Protein AF-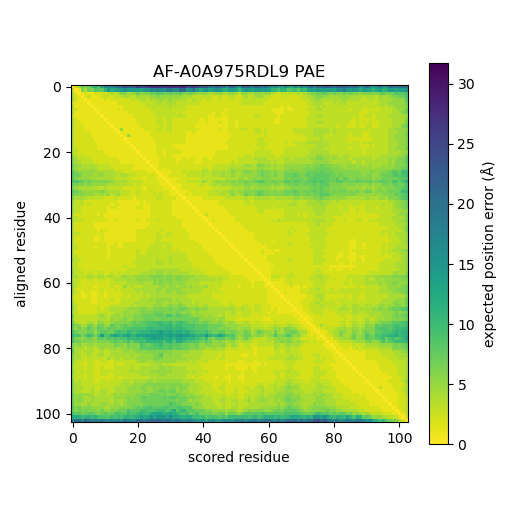A0A975RDL9-F1 (afdb_monomer)

Solvent-accessible surface area (backbone atoms only — not comparable to full-atom values): 5407 Å² total; per-residue (Å²): 129,60,67,33,52,50,47,44,49,50,52,21,49,50,48,6,51,50,47,18,47,42,22,61,69,37,79,96,32,49,94,44,32,94,43,19,66,64,50,11,53,50,42,21,51,51,47,44,49,44,42,58,30,57,45,19,42,74,70,25,30,43,73,22,29,48,78,67,77,41,69,55,55,30,91,90,75,67,39,72,51,53,61,68,58,34,47,50,56,50,51,52,50,50,52,53,52,51,59,64,76,73,110

Secondary structure (DSSP, 8-state):
--HHHHHHHHHHHHHHHHHHHHHHH-GGGGGGGGGHHHHHHHHHHHHHHIIIIIIHHHHSS-HHHHHTT-----TTTSSPPPHHHHHHHHHHHHHHHHHHHT-

Structure (mmCIF, N/CA/C/O backbone):
data_AF-A0A975RDL9-F1
#
_entry.id   AF-A0A975RDL9-F1
#
loop_
_atom_site.group_PDB
_atom_site.id
_atom_site.type_symbol
_atom_site.label_atom_id
_atom_site.label_alt_id
_atom_site.label_comp_id
_atom_site.label_asym_id
_atom_site.label_entity_id
_atom_site.label_seq_id
_atom_site.pdbx_PDB_ins_code
_atom_site.Cartn_x
_atom_site.Cartn_y
_atom_site.Cartn_z
_atom_site.occupancy
_atom_site.B_iso_or_equiv
_atom_site.auth_seq_id
_atom_site.auth_comp_id
_atom_site.auth_asym_id
_atom_site.auth_atom_id
_atom_site.pdbx_PDB_model_num
ATOM 1 N N . MET A 1 1 ? -4.454 -14.039 12.363 1.00 56.69 1 MET A N 1
ATOM 2 C CA . MET A 1 1 ? -4.069 -12.784 11.671 1.00 56.69 1 MET A CA 1
ATOM 3 C C . MET A 1 1 ? -3.544 -12.969 10.232 1.00 56.69 1 MET A C 1
ATOM 5 O O . MET A 1 1 ? -3.226 -11.968 9.611 1.00 56.69 1 MET A O 1
ATOM 9 N N . GLY A 1 2 ? -3.488 -14.179 9.651 1.00 80.06 2 GLY A N 1
ATOM 10 C CA . GLY A 1 2 ? -2.777 -14.395 8.373 1.00 80.06 2 GLY A CA 1
ATOM 11 C C . GLY A 1 2 ? -3.535 -14.029 7.088 1.00 80.06 2 GLY A C 1
ATOM 12 O O . GLY A 1 2 ? -3.056 -13.223 6.300 1.00 80.06 2 GLY A O 1
ATOM 13 N N . VAL A 1 3 ? -4.717 -14.606 6.857 1.00 88.88 3 VAL A N 1
ATOM 14 C CA . VAL A 1 3 ? -5.320 -14.642 5.505 1.00 88.88 3 VAL A CA 1
ATOM 15 C C . VAL A 1 3 ? -5.747 -13.266 4.984 1.00 88.88 3 VAL A C 1
ATOM 17 O O . VAL A 1 3 ? -5.351 -12.885 3.888 1.00 88.88 3 VAL A O 1
ATOM 20 N N . GLY A 1 4 ? -6.489 -12.483 5.774 1.00 91.06 4 GLY A N 1
ATOM 21 C CA . GLY A 1 4 ? -6.912 -11.142 5.353 1.00 91.06 4 GLY A CA 1
ATOM 22 C C . GLY A 1 4 ? -5.731 -10.207 5.064 1.00 91.06 4 GLY A C 1
ATOM 23 O O . GLY A 1 4 ? -5.772 -9.432 4.115 1.00 91.06 4 GLY A O 1
ATOM 24 N N . PHE A 1 5 ? -4.641 -10.327 5.827 1.00 90.06 5 PHE A N 1
ATOM 25 C CA . PHE A 1 5 ? -3.415 -9.579 5.557 1.00 90.06 5 PHE A CA 1
ATOM 26 C C . PHE A 1 5 ? -2.749 -10.020 4.247 1.00 90.06 5 PHE A C 1
ATOM 28 O O . PHE A 1 5 ? -2.351 -9.165 3.463 1.00 90.06 5 PHE A O 1
ATOM 35 N N . LEU A 1 6 ? -2.657 -11.329 3.988 1.00 93.94 6 LEU A N 1
ATOM 36 C CA . LEU A 1 6 ? -2.090 -11.851 2.741 1.00 93.94 6 LEU A CA 1
ATOM 37 C C . LEU A 1 6 ? -2.882 -11.387 1.517 1.00 93.94 6 LEU A C 1
ATOM 39 O O . LEU A 1 6 ? -2.280 -11.008 0.519 1.00 93.94 6 LEU A O 1
ATOM 43 N N . ILE A 1 7 ? -4.214 -11.358 1.604 1.00 95.50 7 ILE A N 1
ATOM 44 C CA . ILE A 1 7 ? -5.066 -10.832 0.530 1.00 95.50 7 ILE A CA 1
ATOM 45 C C . ILE A 1 7 ? -4.754 -9.355 0.268 1.00 95.50 7 ILE A C 1
ATOM 47 O O . ILE A 1 7 ? -4.552 -8.966 -0.881 1.00 95.50 7 ILE A O 1
ATOM 51 N N . ASP A 1 8 ? -4.680 -8.539 1.322 1.00 94.81 8 ASP A N 1
ATOM 52 C CA . ASP A 1 8 ? -4.343 -7.121 1.184 1.00 94.81 8 ASP A CA 1
ATOM 53 C C . ASP A 1 8 ? -2.940 -6.938 0.577 1.00 94.81 8 ASP A C 1
ATOM 55 O O . ASP A 1 8 ? -2.762 -6.113 -0.317 1.00 94.81 8 ASP A O 1
ATOM 59 N N . LEU A 1 9 ? -1.962 -7.742 1.005 1.00 94.19 9 LEU A N 1
ATOM 60 C CA . LEU A 1 9 ? -0.596 -7.710 0.482 1.00 94.19 9 LEU A CA 1
ATOM 61 C C . LEU A 1 9 ? -0.543 -8.078 -1.005 1.00 94.19 9 LEU A C 1
ATOM 63 O O . LEU A 1 9 ? 0.121 -7.391 -1.778 1.00 94.19 9 LEU A O 1
ATOM 67 N N . LEU A 1 10 ? -1.250 -9.135 -1.415 1.00 96.88 10 LEU A N 1
ATOM 68 C CA . LEU A 1 10 ? -1.331 -9.560 -2.813 1.00 96.88 10 LEU A CA 1
ATOM 69 C C . LEU A 1 10 ? -2.015 -8.507 -3.683 1.00 96.88 10 LEU A C 1
ATOM 71 O O . LEU A 1 10 ? -1.565 -8.264 -4.799 1.00 96.88 10 LEU A O 1
ATOM 75 N N . LEU A 1 11 ? -3.055 -7.843 -3.173 1.00 96.75 11 LEU A N 1
ATOM 76 C CA . LEU A 1 11 ? -3.689 -6.719 -3.861 1.00 96.75 11 LEU A CA 1
ATOM 77 C C . LEU A 1 11 ? -2.680 -5.588 -4.110 1.00 96.75 11 LEU A C 1
ATOM 79 O O . LEU A 1 11 ? -2.604 -5.055 -5.217 1.00 96.75 11 LEU A O 1
ATOM 83 N N . HIS A 1 12 ? -1.886 -5.232 -3.098 1.00 97.44 12 HIS A N 1
ATOM 84 C CA . HIS A 1 12 ? -0.872 -4.181 -3.222 1.00 97.44 12 HIS A CA 1
ATOM 85 C C . HIS A 1 12 ? 0.245 -4.580 -4.185 1.00 97.44 12 HIS A C 1
ATOM 87 O O . HIS A 1 12 ? 0.601 -3.799 -5.068 1.00 97.44 12 HIS A O 1
ATOM 93 N N . ALA A 1 13 ? 0.760 -5.806 -4.054 1.00 97.12 13 ALA A N 1
ATOM 94 C CA . ALA A 1 13 ? 1.791 -6.367 -4.926 1.00 97.12 13 ALA A CA 1
ATOM 95 C C . ALA A 1 13 ? 1.315 -6.453 -6.380 1.00 97.12 13 ALA A C 1
ATOM 97 O O . ALA A 1 13 ? 2.041 -6.052 -7.287 1.00 97.12 13 ALA A O 1
ATOM 98 N N . GLY A 1 14 ? 0.074 -6.893 -6.598 1.00 97.88 14 GLY A N 1
ATOM 99 C CA . GLY A 1 14 ? -0.562 -6.931 -7.910 1.00 97.88 14 GLY A CA 1
ATOM 100 C C . GLY A 1 14 ? -0.692 -5.543 -8.535 1.00 97.88 14 GLY A C 1
ATOM 101 O O . GLY A 1 14 ? -0.365 -5.375 -9.707 1.00 97.88 14 GLY A O 1
ATOM 102 N N . GLY A 1 15 ? -1.082 -4.528 -7.756 1.00 98.00 15 GLY A N 1
ATOM 103 C CA . GLY A 1 15 ? -1.110 -3.137 -8.219 1.00 98.00 15 GLY A CA 1
ATOM 104 C C . GLY A 1 15 ? 0.274 -2.610 -8.617 1.00 98.00 15 GLY A C 1
ATOM 105 O O . GLY A 1 15 ? 0.422 -2.011 -9.682 1.00 98.00 15 GLY A O 1
ATOM 106 N N . GLY A 1 16 ? 1.300 -2.890 -7.807 1.00 98.19 16 GLY A N 1
ATOM 107 C CA . GLY A 1 16 ? 2.688 -2.532 -8.115 1.00 98.19 16 GLY A CA 1
ATOM 108 C C . GLY A 1 16 ? 3.217 -3.220 -9.377 1.00 98.19 16 GLY A C 1
ATOM 109 O O . GLY A 1 16 ? 3.747 -2.561 -10.272 1.00 98.19 16 GLY A O 1
ATOM 110 N N . ALA A 1 17 ? 3.013 -4.534 -9.494 1.00 98.19 17 ALA A N 1
ATOM 111 C CA . ALA A 1 17 ? 3.386 -5.301 -10.680 1.00 98.19 17 ALA A CA 1
ATOM 112 C C . ALA A 1 17 ? 2.639 -4.811 -11.930 1.00 98.19 17 ALA A C 1
ATOM 114 O O . ALA A 1 17 ? 3.251 -4.630 -12.979 1.00 98.19 17 ALA A O 1
ATOM 115 N N . GLY A 1 18 ? 1.339 -4.528 -11.812 1.00 98.00 18 GLY A N 1
ATOM 116 C CA . GLY A 1 18 ? 0.531 -3.965 -12.891 1.00 98.00 18 GLY A CA 1
ATOM 117 C C . GLY A 1 18 ? 1.064 -2.618 -13.379 1.00 98.00 18 GLY A C 1
ATOM 118 O O . GLY A 1 18 ? 1.185 -2.416 -14.585 1.00 98.00 18 GLY A O 1
ATOM 119 N N . ALA A 1 19 ? 1.458 -1.726 -12.466 1.00 97.94 19 ALA A N 1
ATOM 120 C CA . ALA A 1 19 ? 2.065 -0.444 -12.819 1.00 97.94 19 ALA A CA 1
ATOM 121 C C . ALA A 1 19 ? 3.418 -0.617 -13.530 1.00 97.94 19 ALA A C 1
ATOM 123 O O . ALA A 1 19 ? 3.643 0.001 -14.570 1.00 97.94 19 ALA A O 1
ATOM 124 N N . ALA A 1 20 ? 4.290 -1.493 -13.018 1.00 98.06 20 ALA A N 1
ATOM 125 C CA . ALA A 1 20 ? 5.580 -1.793 -13.640 1.00 98.06 20 ALA A CA 1
ATOM 126 C C . ALA A 1 20 ? 5.417 -2.381 -15.053 1.00 98.06 20 ALA A C 1
ATOM 128 O O . ALA A 1 20 ? 6.092 -1.961 -15.992 1.00 98.06 20 ALA A O 1
ATOM 129 N N . LEU A 1 21 ? 4.484 -3.322 -15.225 1.00 97.81 21 LEU A N 1
ATOM 130 C CA . LEU A 1 21 ? 4.176 -3.917 -16.525 1.00 97.81 21 LEU A CA 1
ATOM 131 C C . LEU A 1 21 ? 3.571 -2.895 -17.487 1.00 97.81 21 LEU A C 1
ATOM 133 O O . LEU A 1 21 ? 3.931 -2.888 -18.663 1.00 97.81 21 LEU A O 1
ATOM 137 N N . ALA A 1 22 ? 2.697 -2.011 -16.999 1.00 97.38 22 ALA A N 1
ATOM 138 C CA . ALA A 1 22 ? 2.099 -0.967 -17.817 1.00 97.38 22 ALA A CA 1
ATOM 139 C C . ALA A 1 22 ? 3.176 -0.057 -18.420 1.00 97.38 22 ALA A C 1
ATOM 141 O O . ALA A 1 22 ? 3.194 0.137 -19.632 1.00 97.38 22 ALA A O 1
ATOM 142 N N . VAL A 1 23 ? 4.119 0.438 -17.613 1.00 97.56 23 VAL A N 1
ATOM 143 C CA . VAL A 1 23 ? 5.190 1.309 -18.128 1.00 97.56 23 VAL A CA 1
ATOM 144 C C . VAL A 1 23 ? 6.229 0.569 -18.973 1.00 97.56 23 VAL A C 1
ATOM 146 O O . VAL A 1 23 ? 6.861 1.176 -19.830 1.00 97.56 23 VAL A O 1
ATOM 149 N N . ALA A 1 24 ? 6.387 -0.744 -18.785 1.00 96.19 24 ALA A N 1
ATOM 150 C CA . ALA A 1 24 ? 7.320 -1.551 -19.569 1.00 96.19 24 ALA A CA 1
ATOM 151 C C . ALA A 1 24 ? 6.757 -2.033 -20.918 1.00 96.19 24 ALA A C 1
ATOM 153 O O . ALA A 1 24 ? 7.536 -2.387 -21.802 1.00 96.19 24 ALA A O 1
ATOM 154 N N . LYS A 1 25 ? 5.428 -2.143 -21.064 1.00 96.19 25 LYS A N 1
ATOM 155 C CA . LYS A 1 25 ? 4.798 -2.843 -22.202 1.00 96.19 25 LYS A CA 1
ATOM 156 C C . LYS A 1 25 ? 3.727 -2.047 -22.940 1.00 96.19 25 LYS A C 1
ATOM 1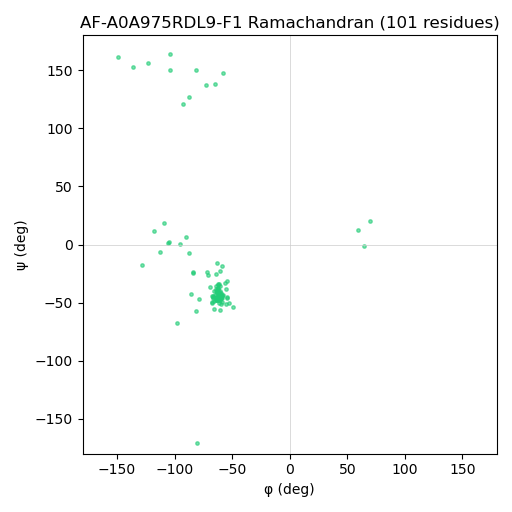58 O O . LYS A 1 25 ? 3.379 -2.427 -24.054 1.00 96.19 25 LYS A O 1
ATOM 163 N N . VAL A 1 26 ? 3.182 -0.981 -22.357 1.00 97.12 26 VAL A N 1
ATOM 164 C CA . VAL A 1 26 ? 2.151 -0.167 -23.014 1.00 97.12 26 VAL A CA 1
ATOM 165 C C . VAL A 1 26 ? 2.831 0.986 -23.762 1.00 97.12 26 VAL A C 1
ATOM 167 O O . VAL A 1 26 ? 3.456 1.818 -23.104 1.00 97.12 26 VAL A O 1
ATOM 170 N N . PRO A 1 27 ? 2.661 1.117 -25.096 1.00 96.56 27 PRO A N 1
ATOM 171 C CA . PRO A 1 27 ? 3.347 2.147 -25.893 1.00 96.56 27 PRO A CA 1
ATOM 172 C C . PRO A 1 27 ? 3.144 3.583 -25.388 1.00 96.56 27 PRO A C 1
ATOM 174 O O . PRO A 1 27 ? 4.033 4.418 -25.475 1.00 96.56 27 PRO A O 1
ATOM 177 N N . ARG A 1 28 ? 1.985 3.876 -24.779 1.00 97.12 28 ARG A N 1
ATOM 178 C CA . ARG A 1 28 ? 1.675 5.188 -24.178 1.00 97.12 28 ARG A CA 1
ATOM 179 C C . ARG A 1 28 ? 2.630 5.599 -23.042 1.00 97.12 28 ARG A C 1
ATOM 181 O O . ARG A 1 28 ? 2.703 6.782 -22.711 1.00 97.12 28 ARG A O 1
ATOM 188 N N . PHE A 1 29 ? 3.294 4.636 -22.408 1.00 95.25 29 PHE A N 1
ATOM 189 C CA . PHE A 1 29 ? 4.142 4.848 -21.237 1.00 95.25 29 PHE A CA 1
ATOM 190 C C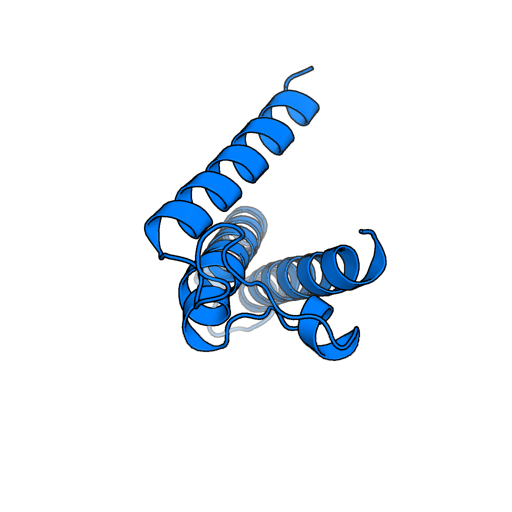 . PHE A 1 29 ? 5.607 4.472 -21.485 1.00 95.25 29 PHE A C 1
ATOM 192 O O . PHE A 1 29 ? 6.384 4.416 -20.533 1.00 95.25 29 PHE A O 1
ATOM 199 N N . GLU A 1 30 ? 5.996 4.239 -22.741 1.00 93.69 30 GLU A N 1
ATOM 200 C CA . GLU A 1 30 ? 7.338 3.786 -23.119 1.00 93.69 30 GLU A CA 1
ATOM 201 C C . GLU A 1 30 ? 8.446 4.728 -22.622 1.00 93.69 30 GLU A C 1
ATOM 203 O O . GLU A 1 30 ? 9.502 4.266 -22.185 1.00 93.69 30 GLU A O 1
ATOM 208 N N . GLN A 1 31 ? 8.173 6.036 -22.560 1.00 96.12 31 GLN A N 1
ATOM 209 C CA . GLN A 1 31 ? 9.074 7.050 -22.004 1.00 96.12 31 GLN A CA 1
ATOM 210 C C . GLN A 1 31 ? 9.450 6.810 -20.529 1.00 96.12 31 GLN A C 1
ATOM 212 O O . GLN A 1 31 ? 10.443 7.350 -20.049 1.00 96.12 31 GLN A O 1
ATOM 217 N N . PHE A 1 32 ? 8.676 5.999 -19.802 1.00 95.50 32 PHE A N 1
ATOM 218 C CA . PHE A 1 32 ? 8.921 5.638 -18.405 1.00 95.50 32 PHE A CA 1
ATOM 219 C C . PHE A 1 32 ? 9.453 4.209 -18.228 1.00 95.50 32 PHE A C 1
ATOM 221 O O . PHE A 1 32 ? 9.691 3.796 -17.093 1.00 95.50 32 PHE A O 1
ATOM 228 N N . SER A 1 33 ? 9.662 3.455 -19.311 1.00 93.81 33 SER A N 1
ATOM 229 C CA . SER A 1 33 ? 10.060 2.038 -19.270 1.00 93.81 33 SER A CA 1
ATOM 230 C C . SER A 1 33 ? 11.340 1.783 -18.461 1.00 93.81 33 SER A C 1
ATOM 232 O O . SER A 1 33 ? 11.393 0.828 -17.685 1.00 93.81 33 SER A O 1
ATOM 234 N N . GLY A 1 34 ? 12.330 2.683 -18.539 1.00 95.69 34 GLY A N 1
ATOM 235 C CA . GLY A 1 34 ? 13.563 2.620 -17.739 1.00 95.69 34 GLY A CA 1
ATOM 236 C C . GLY A 1 34 ? 13.350 2.738 -16.221 1.00 95.69 34 GLY A C 1
ATOM 237 O O . GLY A 1 34 ? 14.226 2.370 -15.446 1.00 95.69 34 GLY A O 1
ATOM 238 N N . ASN A 1 35 ? 12.172 3.193 -15.785 1.00 97.00 35 ASN A N 1
ATOM 239 C CA . ASN A 1 35 ? 11.790 3.367 -14.384 1.00 97.00 35 ASN A CA 1
ATOM 240 C C . ASN A 1 35 ? 10.740 2.339 -13.920 1.00 97.00 35 ASN A C 1
ATOM 242 O O . ASN A 1 35 ? 10.083 2.552 -12.901 1.00 97.00 35 ASN A O 1
ATOM 246 N N . ALA A 1 36 ? 10.564 1.217 -14.628 1.00 96.44 36 ALA A N 1
ATOM 247 C CA . ALA A 1 36 ? 9.510 0.245 -14.324 1.00 96.44 36 ALA A CA 1
ATOM 248 C C . ALA A 1 36 ? 9.526 -0.267 -12.876 1.00 96.44 36 ALA A C 1
ATOM 250 O O . ALA A 1 36 ? 8.486 -0.296 -12.217 1.00 96.44 36 ALA A O 1
ATOM 251 N N . ILE A 1 37 ? 10.705 -0.621 -12.358 1.00 97.00 37 ILE A N 1
ATOM 252 C CA . ILE A 1 37 ? 10.865 -1.114 -10.984 1.00 97.00 37 ILE A CA 1
ATOM 253 C C . ILE A 1 37 ? 10.531 -0.037 -9.936 1.00 97.00 37 ILE A C 1
ATOM 255 O O . ILE A 1 37 ? 9.642 -0.290 -9.118 1.00 97.00 37 ILE A O 1
ATOM 259 N N . PRO A 1 38 ? 11.154 1.162 -9.935 1.00 97.44 38 PRO A N 1
ATOM 260 C CA . PRO A 1 38 ? 10.814 2.190 -8.951 1.00 97.44 38 PRO A CA 1
ATOM 261 C C . PRO A 1 38 ? 9.353 2.655 -9.053 1.00 97.44 38 PRO A C 1
ATOM 263 O O . PRO A 1 38 ? 8.732 2.904 -8.022 1.00 97.44 38 PRO A O 1
ATOM 266 N N . ILE A 1 39 ? 8.763 2.700 -10.255 1.00 97.88 39 ILE A N 1
ATOM 267 C CA . ILE A 1 39 ? 7.332 3.002 -10.431 1.00 97.88 39 ILE A CA 1
ATOM 268 C C . ILE A 1 39 ? 6.458 1.908 -9.813 1.00 97.88 39 ILE A C 1
ATOM 270 O O . ILE A 1 39 ? 5.496 2.223 -9.115 1.00 97.88 39 ILE A O 1
ATOM 274 N N . GLY A 1 40 ? 6.796 0.632 -10.015 1.00 98.12 40 GLY A N 1
ATOM 275 C CA . GLY A 1 40 ? 6.076 -0.483 -9.402 1.00 98.12 40 GLY A CA 1
ATOM 276 C C . GLY A 1 40 ? 6.125 -0.454 -7.874 1.00 98.12 40 GLY A C 1
ATOM 277 O O . GLY A 1 40 ? 5.092 -0.610 -7.220 1.00 98.12 40 GLY A O 1
ATOM 278 N N . ILE A 1 41 ? 7.300 -0.180 -7.297 1.00 97.00 41 ILE A N 1
ATOM 279 C CA . ILE A 1 41 ? 7.470 -0.010 -5.845 1.00 97.00 41 ILE A CA 1
ATOM 280 C C . ILE A 1 41 ? 6.654 1.190 -5.348 1.00 97.00 41 ILE A C 1
ATOM 282 O O . ILE A 1 41 ? 5.919 1.077 -4.368 1.00 97.00 41 ILE A O 1
ATOM 286 N N . GLY A 1 42 ? 6.725 2.328 -6.043 1.00 97.31 42 GLY A N 1
ATOM 287 C CA . GLY A 1 42 ? 5.947 3.519 -5.702 1.00 97.31 42 GLY A CA 1
ATOM 288 C C . GLY A 1 42 ? 4.441 3.249 -5.716 1.00 97.31 42 GLY A C 1
ATOM 289 O O . GLY A 1 42 ? 3.742 3.585 -4.760 1.00 97.31 42 GLY A O 1
ATOM 290 N N . ALA A 1 43 ? 3.943 2.569 -6.750 1.00 98.00 43 ALA A N 1
ATOM 291 C CA . ALA A 1 43 ? 2.539 2.189 -6.866 1.00 98.00 43 ALA A CA 1
ATOM 292 C C . ALA A 1 43 ? 2.101 1.228 -5.749 1.00 98.00 43 ALA A C 1
ATOM 294 O O . ALA A 1 43 ? 1.035 1.429 -5.166 1.00 98.00 43 ALA A O 1
ATOM 295 N N . PHE A 1 44 ? 2.931 0.239 -5.398 1.00 97.62 44 PHE A N 1
ATOM 296 C CA . PHE A 1 44 ? 2.694 -0.642 -4.250 1.00 97.62 44 PHE A CA 1
ATOM 297 C C . PHE A 1 44 ? 2.512 0.160 -2.953 1.00 97.62 44 PHE A C 1
ATOM 299 O O . PHE A 1 44 ? 1.522 -0.020 -2.240 1.00 97.62 44 PHE A O 1
ATOM 306 N N . VAL A 1 45 ? 3.447 1.072 -2.661 1.00 97.00 45 VAL A N 1
ATOM 307 C CA . VAL A 1 45 ? 3.440 1.876 -1.429 1.00 97.00 45 VAL A CA 1
ATOM 308 C C . VAL A 1 45 ? 2.221 2.794 -1.385 1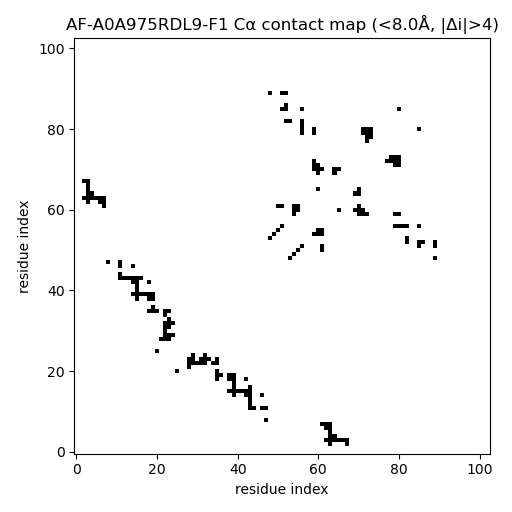.00 97.00 45 VAL A C 1
ATOM 310 O O . VAL A 1 45 ? 1.511 2.813 -0.378 1.00 97.00 45 VAL A O 1
ATOM 313 N N . VAL A 1 46 ? 1.939 3.514 -2.475 1.00 97.88 46 VAL A N 1
ATOM 314 C CA . VAL A 1 46 ? 0.783 4.419 -2.570 1.00 97.88 46 VAL A CA 1
ATOM 315 C C . VAL A 1 46 ? -0.523 3.648 -2.400 1.00 97.88 46 VAL A C 1
ATOM 317 O O . VAL A 1 46 ? -1.374 4.057 -1.612 1.00 97.88 46 VAL A O 1
ATOM 320 N N . LEU A 1 47 ? -0.677 2.507 -3.076 1.00 97.94 47 LEU A N 1
ATOM 321 C CA . LEU A 1 47 ? -1.882 1.689 -2.966 1.00 97.94 47 LEU A CA 1
ATOM 322 C C . LEU A 1 47 ? -2.058 1.134 -1.545 1.00 97.94 47 LEU A C 1
ATOM 324 O O . LEU A 1 47 ? -3.169 1.144 -1.013 1.00 97.94 47 LEU A O 1
ATOM 328 N N . SER A 1 48 ? -0.966 0.713 -0.901 1.00 97.25 48 SER A N 1
ATOM 329 C CA . SER A 1 48 ? -0.976 0.265 0.494 1.00 97.25 48 SER A CA 1
ATOM 330 C C . SER A 1 48 ? -1.407 1.369 1.454 1.00 97.25 48 SER A C 1
ATOM 332 O O . SER A 1 48 ? -2.302 1.162 2.277 1.00 97.25 48 SER A O 1
ATOM 334 N N . LEU A 1 49 ? -0.824 2.560 1.312 1.00 97.25 49 LEU A N 1
ATOM 335 C CA . LEU A 1 49 ? -1.153 3.734 2.114 1.00 97.25 49 LEU A CA 1
ATOM 336 C C . LEU A 1 49 ? -2.627 4.111 1.942 1.00 97.25 49 LEU A C 1
ATOM 338 O O . LEU A 1 49 ? -3.357 4.230 2.929 1.00 97.25 49 LEU A O 1
ATOM 342 N N . VAL A 1 50 ? -3.095 4.234 0.696 1.00 97.69 50 VAL A N 1
ATOM 343 C CA . VAL A 1 50 ? -4.481 4.614 0.403 1.00 97.69 50 VAL A CA 1
ATOM 344 C C . VAL A 1 50 ? -5.470 3.595 0.955 1.00 97.69 50 VAL A C 1
ATOM 346 O O . VAL A 1 50 ? -6.442 3.969 1.617 1.00 97.69 50 VAL A O 1
ATOM 349 N N . HIS A 1 51 ? -5.201 2.307 0.744 1.00 96.94 51 HIS A N 1
ATOM 350 C CA . HIS A 1 51 ? -6.078 1.236 1.193 1.00 96.94 51 HIS A CA 1
ATOM 351 C C . HIS A 1 51 ? -6.141 1.143 2.729 1.00 96.94 51 HIS A C 1
ATOM 353 O O . HIS A 1 51 ? -7.228 1.030 3.297 1.00 96.94 51 HIS A O 1
ATOM 359 N N . ARG A 1 52 ? -4.998 1.211 3.425 1.00 95.81 52 ARG A N 1
ATOM 360 C CA . ARG A 1 52 ? -4.934 0.990 4.884 1.00 95.81 52 ARG A CA 1
ATOM 361 C C . ARG A 1 52 ? -5.251 2.230 5.714 1.00 95.81 52 ARG A C 1
ATOM 363 O O . ARG A 1 52 ? -5.659 2.085 6.862 1.00 95.81 52 ARG A O 1
ATOM 370 N N . ILE A 1 53 ? -5.084 3.431 5.161 1.00 96.69 53 ILE A N 1
ATOM 371 C CA . ILE A 1 53 ? -5.408 4.675 5.866 1.00 96.69 53 ILE A CA 1
ATOM 372 C C . ILE A 1 53 ? -6.784 5.166 5.436 1.00 96.69 53 ILE A C 1
ATOM 374 O O . ILE A 1 53 ? -7.716 5.136 6.231 1.00 96.69 53 ILE A O 1
ATOM 378 N N . PHE A 1 54 ? -6.949 5.589 4.184 1.00 96.94 54 PHE A N 1
ATOM 379 C CA . PHE A 1 54 ? -8.154 6.309 3.770 1.00 96.94 54 PHE A CA 1
ATOM 380 C C . PHE A 1 54 ? -9.347 5.385 3.535 1.00 96.94 54 PHE A C 1
ATOM 382 O O . PHE A 1 54 ? -10.429 5.650 4.061 1.00 96.94 54 PHE A O 1
ATOM 389 N N . VAL A 1 55 ? -9.158 4.282 2.803 1.00 95.50 55 VAL A N 1
ATOM 390 C CA . VAL A 1 55 ? -10.244 3.320 2.549 1.00 95.50 55 VAL A CA 1
ATOM 391 C C . VAL A 1 55 ? -10.638 2.629 3.850 1.00 95.50 55 VAL A C 1
ATOM 393 O O . VAL A 1 55 ? -11.806 2.660 4.226 1.00 95.50 55 VAL A O 1
ATOM 396 N N . GLN A 1 56 ? -9.674 2.092 4.602 1.00 96.56 56 GLN A N 1
ATOM 397 C CA . GLN A 1 56 ? -9.972 1.452 5.882 1.00 96.56 56 GLN A CA 1
ATOM 398 C C . GLN A 1 56 ? -10.584 2.415 6.900 1.00 96.56 56 GLN A C 1
ATOM 400 O O . GLN A 1 56 ? -11.445 2.006 7.676 1.00 96.56 56 GLN A O 1
ATOM 405 N N . TRP A 1 57 ? -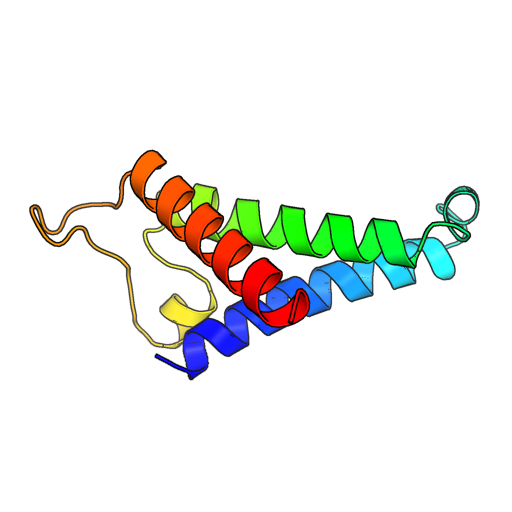10.199 3.694 6.889 1.00 96.06 57 TRP A N 1
ATOM 406 C CA . TRP A 1 57 ? -10.925 4.705 7.641 1.00 96.06 57 TRP A CA 1
ATOM 407 C C . TRP A 1 57 ? -12.367 4.789 7.147 1.00 96.06 57 TRP A C 1
ATOM 409 O O . TRP A 1 57 ? -13.258 4.610 7.964 1.00 96.06 57 TRP A O 1
ATOM 419 N N . ALA A 1 58 ? -12.608 5.035 5.853 1.00 94.94 58 ALA A N 1
ATOM 420 C CA . ALA A 1 58 ? -13.933 5.169 5.226 1.00 94.94 58 ALA A CA 1
ATOM 421 C C . ALA A 1 58 ? -14.901 4.036 5.578 1.00 94.94 58 ALA A C 1
ATOM 423 O O . ALA A 1 58 ? -15.992 4.297 6.081 1.00 94.94 58 ALA A O 1
ATOM 424 N N . VAL A 1 59 ? -14.484 2.793 5.350 1.00 94.88 59 VAL A N 1
ATOM 425 C CA . VAL A 1 59 ? -15.369 1.623 5.440 1.00 94.88 59 VAL A CA 1
ATOM 426 C C . VAL A 1 59 ? -15.149 0.786 6.697 1.00 94.88 59 VAL A C 1
ATOM 428 O O . VAL A 1 59 ? -15.794 -0.242 6.877 1.00 94.88 59 VAL A O 1
ATOM 431 N N . THR A 1 60 ? -14.247 1.200 7.590 1.00 95.12 60 THR A N 1
ATOM 432 C CA . THR A 1 60 ? -13.847 0.457 8.803 1.00 95.12 60 THR A CA 1
ATOM 433 C C . THR A 1 60 ? -13.253 -0.929 8.535 1.00 95.12 60 THR A C 1
ATOM 435 O O . THR A 1 60 ? -13.070 -1.715 9.455 1.00 95.12 60 THR A O 1
ATOM 438 N N . THR A 1 61 ? -12.908 -1.261 7.294 1.00 95.44 61 THR A N 1
ATOM 439 C CA . THR A 1 61 ? -12.368 -2.572 6.915 1.00 95.44 61 THR A CA 1
ATOM 440 C C . THR A 1 61 ? -11.413 -2.456 5.725 1.00 95.44 61 THR A C 1
ATOM 442 O O . THR A 1 61 ? -11.397 -1.449 5.027 1.00 95.44 61 THR A O 1
ATOM 445 N N . THR A 1 62 ? -10.573 -3.464 5.520 1.00 94.94 62 THR A N 1
ATOM 446 C CA . THR A 1 62 ? -9.802 -3.633 4.275 1.00 94.94 62 THR A CA 1
ATOM 447 C C . THR A 1 62 ? -10.436 -4.742 3.456 1.00 94.94 62 THR A C 1
ATOM 449 O O . THR A 1 62 ? -11.211 -5.522 4.005 1.00 94.94 62 THR A O 1
ATOM 452 N N . LEU A 1 63 ? -10.113 -4.852 2.167 1.00 93.31 63 LEU A N 1
ATOM 453 C CA . LEU A 1 63 ? -10.668 -5.906 1.315 1.00 93.31 63 LEU A CA 1
ATOM 454 C C . LEU A 1 63 ? -10.470 -7.302 1.924 1.00 93.31 63 LEU A C 1
ATOM 456 O O . LEU A 1 63 ? -11.431 -8.052 2.077 1.00 93.31 63 LEU A O 1
ATOM 460 N N . GLY A 1 64 ? -9.250 -7.633 2.344 1.00 93.94 64 GLY A N 1
ATOM 461 C CA . GLY A 1 64 ? -8.952 -8.925 2.950 1.00 93.94 64 GLY A CA 1
ATOM 462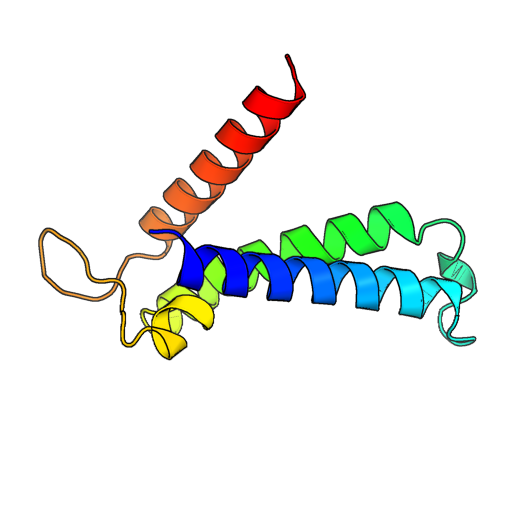 C C . GLY A 1 64 ? -9.679 -9.150 4.274 1.00 93.94 64 GLY A C 1
ATOM 463 O O . GLY A 1 64 ? -10.128 -10.260 4.544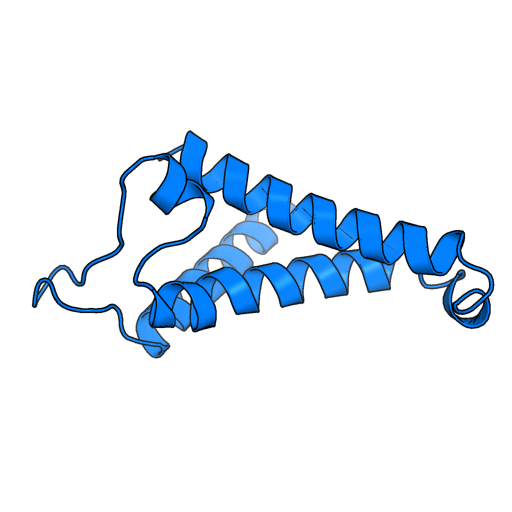 1.00 93.94 64 GLY A O 1
ATOM 464 N N . LYS A 1 65 ? -9.867 -8.105 5.091 1.00 94.38 65 LYS A N 1
ATOM 465 C CA . LYS A 1 65 ? -10.692 -8.205 6.306 1.00 94.38 65 LYS A CA 1
ATOM 466 C C . LYS A 1 65 ? -12.165 -8.415 5.967 1.00 94.38 65 LYS A C 1
ATOM 468 O O . LYS A 1 65 ? -12.782 -9.288 6.565 1.00 94.38 65 LYS A O 1
ATOM 473 N N . ALA A 1 66 ? -12.703 -7.678 4.999 1.00 94.19 66 ALA A N 1
ATOM 474 C CA . ALA A 1 66 ? -14.090 -7.790 4.562 1.00 94.19 66 ALA A CA 1
ATOM 475 C C . ALA A 1 66 ? -14.409 -9.203 4.057 1.00 94.19 66 ALA A C 1
ATOM 477 O O . ALA A 1 66 ? -15.409 -9.786 4.466 1.00 94.19 66 ALA A O 1
ATOM 478 N N . LEU A 1 67 ? -13.518 -9.789 3.253 1.00 95.31 67 LEU A N 1
ATOM 479 C CA . LEU A 1 67 ? -13.649 -11.168 2.770 1.00 95.31 67 LEU A CA 1
ATOM 480 C C . LEU A 1 67 ? -13.581 -12.207 3.898 1.00 95.31 67 LEU A C 1
ATOM 482 O O . LEU A 1 67 ? -14.144 -13.289 3.771 1.00 95.31 67 LEU A O 1
ATOM 486 N N . CYS A 1 68 ? -12.937 -11.877 5.018 1.00 94.44 68 CYS A N 1
ATOM 487 C CA . CYS A 1 68 ? -12.934 -12.702 6.226 1.00 94.44 68 CYS A CA 1
ATOM 488 C C . CYS A 1 68 ? -14.084 -12.378 7.202 1.00 94.44 68 CYS A C 1
ATOM 490 O O . CYS A 1 68 ? -14.072 -12.886 8.320 1.00 94.44 68 CYS A O 1
ATOM 492 N N . GLY A 1 69 ? -15.040 -11.514 6.841 1.00 93.44 69 GLY A N 1
ATOM 493 C CA . GLY A 1 69 ? -16.123 -11.091 7.739 1.00 93.44 69 GLY A CA 1
ATOM 494 C C . GLY A 1 69 ? -15.661 -10.202 8.903 1.00 93.44 69 GLY A C 1
ATOM 495 O O . GLY A 1 69 ? -16.341 -10.104 9.921 1.00 93.44 69 GLY A O 1
ATOM 496 N N . LEU A 1 70 ? -14.494 -9.565 8.778 1.00 93.62 70 LEU A N 1
ATOM 497 C CA . LEU A 1 70 ? -13.874 -8.746 9.817 1.00 93.62 70 LEU A CA 1
ATOM 498 C C . LEU A 1 70 ? -14.030 -7.246 9.529 1.00 93.62 70 LEU A C 1
ATOM 500 O O . LEU A 1 70 ? -14.006 -6.791 8.383 1.00 93.62 70 LEU A O 1
ATOM 504 N N . ARG A 1 71 ? -14.090 -6.456 10.605 1.00 94.00 71 ARG A N 1
ATOM 505 C CA . ARG A 1 71 ? -13.975 -4.990 10.591 1.00 94.00 71 ARG A CA 1
ATOM 506 C C . ARG A 1 71 ? -13.071 -4.519 11.723 1.00 94.00 71 ARG A C 1
ATOM 508 O O . ARG A 1 71 ? -12.959 -5.175 12.753 1.00 94.00 71 ARG A O 1
ATOM 515 N N . LEU A 1 72 ? -12.431 -3.376 11.520 1.00 92.75 72 LEU A N 1
ATOM 516 C CA . LEU A 1 72 ? -11.649 -2.685 12.530 1.00 92.75 72 LEU A CA 1
ATOM 517 C C . LEU A 1 72 ? -12.557 -1.751 13.330 1.00 92.75 72 LEU A C 1
ATOM 519 O O . LEU A 1 72 ? -13.238 -0.889 12.774 1.00 92.75 72 LEU A O 1
ATOM 523 N N . VAL A 1 73 ? -12.514 -1.902 14.644 1.00 92.94 73 VAL A N 1
ATOM 524 C CA . VAL A 1 73 ? -13.173 -1.018 15.603 1.00 92.94 73 VAL A CA 1
ATOM 525 C C . VAL A 1 73 ? -12.138 -0.474 16.570 1.00 92.94 73 VAL A C 1
ATOM 527 O O . VAL A 1 73 ? -11.066 -1.053 16.735 1.00 92.94 73 VAL A O 1
ATOM 530 N N . ARG A 1 74 ? -12.431 0.673 17.174 1.00 89.62 74 ARG A N 1
ATOM 531 C CA . ARG A 1 74 ? -11.625 1.180 18.278 1.00 89.62 74 ARG A CA 1
ATOM 532 C C . ARG A 1 74 ? -11.883 0.353 19.530 1.00 89.62 74 ARG A C 1
ATOM 534 O O . ARG A 1 74 ? -13.034 0.093 19.858 1.00 89.62 74 ARG A O 1
ATOM 541 N N . ASP A 1 75 ? -10.819 0.032 20.249 1.00 87.88 75 ASP A N 1
ATOM 542 C CA . ASP A 1 75 ? -10.906 -0.777 21.470 1.00 87.88 75 ASP A CA 1
ATOM 543 C C . ASP A 1 75 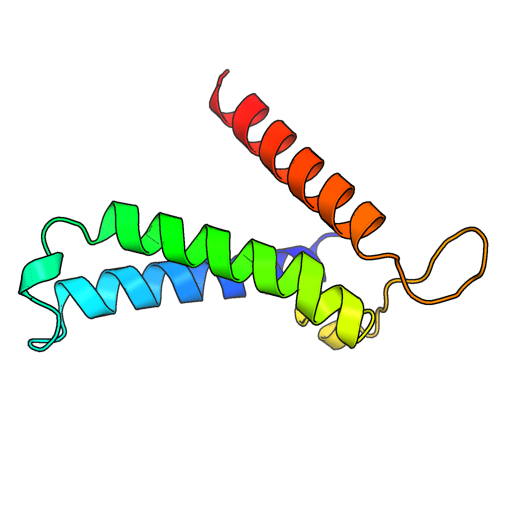? -11.554 -0.019 22.638 1.00 87.88 75 ASP A C 1
ATOM 545 O O . ASP A 1 75 ? -12.140 -0.636 23.518 1.00 87.88 75 ASP A O 1
ATOM 549 N N . ASP A 1 76 ? -11.475 1.316 22.641 1.00 88.06 76 ASP A N 1
ATOM 550 C CA . ASP A 1 76 ? -12.014 2.161 23.710 1.00 88.06 76 ASP A CA 1
ATOM 551 C C . ASP A 1 76 ? -13.501 2.495 23.527 1.00 88.06 76 ASP A C 1
ATOM 553 O O . ASP A 1 76 ? -14.263 2.469 24.488 1.00 88.06 76 ASP A O 1
ATOM 557 N N . THR A 1 77 ? -13.931 2.812 22.302 1.00 89.19 77 THR A N 1
ATOM 558 C CA . THR A 1 77 ? -15.309 3.254 22.024 1.00 89.19 77 THR A CA 1
ATOM 559 C C . THR A 1 77 ? -16.130 2.277 21.188 1.00 89.19 77 THR A C 1
ATOM 561 O O . THR A 1 77 ? -17.299 2.546 20.924 1.00 89.19 77 THR A O 1
ATOM 564 N N . GLY A 1 78 ? -15.533 1.201 20.664 1.00 89.75 78 GLY A N 1
ATOM 565 C CA . GLY A 1 78 ? -16.158 0.327 19.656 1.00 89.75 78 GLY A CA 1
ATOM 566 C C . GLY A 1 78 ? -16.437 1.020 18.311 1.00 89.75 78 GLY A C 1
ATOM 567 O O . GLY A 1 78 ? -16.939 0.404 17.366 1.00 89.75 78 GLY A O 1
ATOM 568 N N . GLY A 1 79 ? -16.118 2.313 18.212 1.00 90.38 79 GLY A N 1
ATOM 569 C CA . GLY A 1 79 ? -16.409 3.158 17.069 1.00 90.38 79 GLY A CA 1
ATOM 570 C C . GLY A 1 79 ? -15.411 2.994 15.929 1.00 90.38 79 GLY A C 1
ATOM 571 O O . GLY A 1 79 ? -14.538 2.125 15.915 1.00 90.38 79 GLY A O 1
ATOM 572 N N . ARG A 1 80 ? -15.533 3.883 14.946 1.00 91.88 80 ARG A N 1
ATOM 573 C CA . ARG A 1 80 ? -14.651 3.942 13.778 1.00 91.88 80 ARG A CA 1
ATOM 574 C C . ARG A 1 80 ? -13.207 4.295 14.178 1.00 91.88 80 ARG A C 1
ATOM 576 O O . ARG A 1 80 ? -13.026 5.201 14.996 1.00 91.88 80 ARG A O 1
ATOM 583 N N . PRO A 1 81 ? -12.177 3.643 13.599 1.00 93.38 81 PRO A N 1
ATOM 584 C CA . PRO A 1 81 ? -10.780 4.021 13.818 1.00 93.38 81 PRO A CA 1
ATOM 585 C C . PRO A 1 81 ? -10.530 5.476 13.407 1.00 93.38 81 PRO A C 1
ATOM 587 O O . PRO A 1 81 ? -11.147 5.984 12.474 1.00 93.38 81 PRO A O 1
ATOM 590 N N . THR A 1 82 ? -9.616 6.162 14.091 1.00 94.19 82 THR A N 1
ATOM 591 C CA . THR A 1 82 ? -9.202 7.512 13.686 1.00 94.19 82 THR A CA 1
ATOM 592 C C . THR A 1 82 ? -8.166 7.430 12.569 1.00 94.19 82 THR A C 1
ATOM 594 O O . THR A 1 82 ? -7.377 6.485 12.524 1.00 94.19 82 THR A O 1
ATOM 597 N N . LEU A 1 83 ? -8.128 8.439 11.688 1.00 94.44 83 LEU A N 1
ATOM 598 C CA . LEU A 1 83 ? -7.092 8.529 10.652 1.00 94.44 83 LEU A CA 1
ATOM 599 C C . LEU A 1 83 ? -5.692 8.465 11.266 1.00 94.44 83 LEU A C 1
ATOM 601 O O . LEU A 1 83 ? -4.864 7.683 10.821 1.00 94.44 83 LEU A O 1
ATOM 605 N N . TRP A 1 84 ? -5.460 9.215 12.346 1.00 95.25 84 TRP A N 1
ATOM 606 C CA . TRP A 1 84 ? -4.154 9.257 13.000 1.00 95.25 84 TRP A CA 1
ATOM 607 C C . TRP A 1 84 ? -3.705 7.906 13.567 1.00 95.25 84 TRP A C 1
ATOM 609 O O . TRP A 1 84 ? -2.527 7.566 13.473 1.00 95.25 84 TRP A O 1
ATOM 619 N N . ARG A 1 85 ? -4.631 7.110 14.120 1.00 94.75 85 ARG A N 1
ATOM 620 C CA . ARG A 1 85 ? -4.322 5.748 14.575 1.00 94.75 85 ARG A CA 1
ATOM 621 C C . ARG A 1 85 ? -3.886 4.871 13.400 1.00 94.75 85 ARG A C 1
ATOM 623 O O . ARG A 1 85 ? -2.837 4.249 13.479 1.00 94.75 85 ARG A O 1
ATOM 630 N N . LEU A 1 86 ? -4.630 4.900 12.293 1.00 96.00 86 LEU A N 1
ATOM 631 C CA . LEU A 1 86 ? -4.285 4.139 11.085 1.00 96.00 86 LEU A CA 1
ATOM 632 C C . LEU A 1 86 ? -2.944 4.576 10.483 1.00 96.00 86 LEU A C 1
ATOM 634 O O . LEU A 1 86 ? -2.166 3.731 10.050 1.00 96.00 86 LEU A O 1
ATOM 638 N N . THR A 1 87 ? -2.643 5.876 10.496 1.00 96.69 87 THR A N 1
ATOM 639 C CA . THR A 1 87 ? -1.345 6.401 10.056 1.00 96.69 87 THR A CA 1
ATOM 640 C C . THR A 1 87 ? -0.202 5.867 10.916 1.00 96.69 87 THR A C 1
ATOM 642 O O . THR A 1 87 ? 0.802 5.419 10.368 1.00 96.69 87 THR A O 1
ATOM 645 N N . LYS A 1 88 ? -0.345 5.867 12.249 1.00 96.12 88 LYS A N 1
ATOM 646 C CA . LYS A 1 88 ? 0.657 5.287 13.158 1.00 96.12 88 LYS A CA 1
ATOM 647 C C . LYS A 1 88 ? 0.864 3.798 12.900 1.00 96.12 88 LYS A C 1
ATOM 649 O O . LYS A 1 88 ? 2.007 3.368 12.788 1.00 96.12 88 LYS A O 1
ATOM 654 N N . ASP A 1 89 ? -0.223 3.042 12.759 1.00 94.25 89 ASP A N 1
ATOM 655 C CA . ASP A 1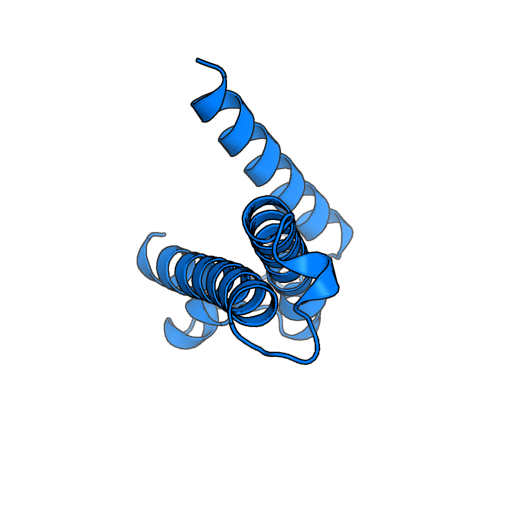 89 ? -0.168 1.601 12.497 1.00 94.25 89 ASP A CA 1
ATOM 656 C C . ASP A 1 89 ? 0.521 1.303 11.153 1.00 94.25 89 ASP A C 1
ATOM 658 O O . ASP A 1 89 ? 1.315 0.367 11.042 1.00 94.25 89 ASP A O 1
ATOM 662 N N . TRP A 1 90 ? 0.257 2.121 10.128 1.00 95.56 90 TRP A N 1
ATOM 663 C CA . TRP A 1 90 ? 0.917 2.014 8.828 1.00 95.56 90 TRP A CA 1
ATOM 664 C C . TRP A 1 90 ? 2.413 2.333 8.918 1.00 95.56 90 TRP A C 1
ATOM 666 O O . TRP A 1 90 ? 3.224 1.532 8.457 1.00 95.56 90 TRP A O 1
ATOM 676 N N . LEU A 1 91 ? 2.783 3.450 9.559 1.00 96.06 91 LEU A N 1
ATOM 677 C CA . LEU A 1 91 ? 4.183 3.842 9.752 1.00 96.06 91 LEU A CA 1
ATOM 678 C C . LEU A 1 91 ? 4.954 2.783 10.536 1.00 96.06 91 LEU A C 1
ATOM 680 O O . LEU A 1 91 ? 6.038 2.395 10.115 1.00 96.06 91 LEU A O 1
ATOM 684 N N . LEU A 1 92 ? 4.387 2.270 11.631 1.00 95.31 92 LEU A N 1
ATOM 685 C CA . LEU A 1 92 ? 4.997 1.193 12.406 1.00 95.31 92 LEU A CA 1
ATOM 686 C C . LEU A 1 92 ? 5.243 -0.042 11.532 1.00 95.31 92 LEU A C 1
ATOM 688 O O . LEU A 1 92 ? 6.327 -0.613 11.574 1.00 95.31 92 LEU A O 1
ATOM 692 N N . GLY A 1 93 ? 4.273 -0.421 10.696 1.00 90.50 93 GLY A N 1
ATOM 693 C CA . GLY A 1 93 ? 4.442 -1.514 9.739 1.00 90.50 93 GLY A CA 1
ATOM 694 C C . GLY A 1 93 ? 5.589 -1.280 8.751 1.00 90.50 93 GLY A C 1
ATOM 695 O O . GLY A 1 93 ? 6.364 -2.200 8.495 1.00 90.50 93 GLY A O 1
ATOM 696 N N . VAL A 1 94 ? 5.732 -0.056 8.235 1.00 90.44 94 VAL A N 1
ATOM 697 C CA . VAL A 1 94 ? 6.849 0.326 7.354 1.00 90.44 94 VAL A CA 1
ATOM 698 C C . VAL A 1 94 ? 8.184 0.247 8.093 1.00 90.44 94 VAL A C 1
ATOM 700 O O . VAL A 1 94 ? 9.112 -0.374 7.585 1.00 90.44 94 VAL A O 1
ATOM 703 N N . PHE A 1 95 ? 8.283 0.806 9.302 1.00 92.69 95 PHE A N 1
ATOM 704 C CA . PHE A 1 95 ? 9.506 0.737 10.108 1.00 92.69 95 PHE A CA 1
ATOM 705 C C . PHE A 1 95 ? 9.919 -0.704 10.405 1.00 92.69 95 PHE A C 1
ATOM 707 O O . PHE A 1 95 ? 11.086 -1.045 10.239 1.00 92.69 95 PHE A O 1
ATOM 714 N N . MET A 1 96 ? 8.968 -1.561 10.785 1.00 89.38 96 MET A N 1
ATOM 715 C CA . MET A 1 96 ? 9.239 -2.978 11.042 1.00 89.38 96 MET A CA 1
ATOM 716 C C . MET A 1 96 ? 9.717 -3.699 9.780 1.00 89.38 96 MET A C 1
ATOM 718 O O . MET A 1 96 ? 10.652 -4.488 9.847 1.00 89.38 96 MET A O 1
ATOM 722 N N . MET A 1 97 ? 9.118 -3.406 8.623 1.00 87.12 97 MET A N 1
ATOM 723 C CA . MET A 1 97 ? 9.571 -3.956 7.346 1.00 87.12 97 MET A CA 1
ATOM 724 C C . MET A 1 97 ? 11.012 -3.528 7.039 1.00 87.12 97 MET A C 1
ATOM 726 O O . MET A 1 97 ? 11.849 -4.377 6.753 1.00 87.12 97 MET A O 1
ATOM 730 N N . LEU A 1 98 ? 11.316 -2.231 7.137 1.00 89.56 98 LEU A N 1
ATOM 731 C CA . LEU A 1 98 ? 12.662 -1.712 6.882 1.00 89.56 98 LEU A CA 1
ATOM 732 C C . LEU A 1 98 ? 13.696 -2.311 7.840 1.00 89.56 98 LEU A C 1
ATOM 734 O O . LEU A 1 98 ? 14.761 -2.709 7.388 1.00 89.56 98 LEU A O 1
ATOM 738 N N . ALA A 1 99 ? 13.361 -2.438 9.126 1.00 90.75 99 ALA A N 1
ATOM 739 C CA . ALA A 1 99 ? 14.236 -3.035 10.132 1.00 90.75 99 ALA A CA 1
ATOM 740 C C . ALA A 1 99 ? 14.563 -4.512 9.844 1.00 90.75 99 ALA A C 1
ATOM 742 O O . ALA A 1 99 ? 15.670 -4.969 10.118 1.00 90.75 99 ALA A O 1
ATOM 743 N N . VAL A 1 100 ? 13.610 -5.265 9.283 1.00 89.81 100 VAL A N 1
ATOM 744 C CA . VAL A 1 100 ? 13.831 -6.661 8.873 1.00 89.81 100 VAL A CA 1
ATOM 745 C C . VAL A 1 100 ? 14.766 -6.752 7.665 1.00 89.81 100 VAL A C 1
ATOM 747 O O . VAL A 1 100 ? 15.577 -7.666 7.612 1.00 89.81 100 VAL A O 1
ATOM 750 N N . PHE A 1 101 ? 14.683 -5.815 6.716 1.00 82.88 101 PHE A N 1
ATOM 751 C CA . PHE A 1 101 ? 15.534 -5.803 5.517 1.00 82.88 101 PHE A CA 1
ATOM 752 C C . PHE A 1 101 ? 16.877 -5.077 5.698 1.00 82.88 101 PHE A C 1
ATOM 754 O O . PHE A 1 101 ? 17.697 -5.095 4.783 1.00 82.88 101 PHE A O 1
ATOM 761 N N . SER A 1 102 ? 17.097 -4.413 6.836 1.00 81.06 102 SER A N 1
ATOM 762 C CA . SER A 1 102 ? 18.353 -3.723 7.160 1.00 81.06 102 SER A CA 1
ATOM 763 C C . SER A 1 102 ? 19.332 -4.557 7.997 1.00 81.06 102 SER A C 1
ATOM 765 O O . SER A 1 102 ? 20.385 -4.036 8.359 1.00 81.06 102 SER A O 1
ATOM 767 N N . ASN A 1 103 ? 18.972 -5.796 8.346 1.00 53.72 103 ASN A N 1
ATOM 768 C CA . ASN A 1 103 ? 19.836 -6.790 8.999 1.00 53.72 103 ASN A CA 1
ATOM 769 C C . ASN A 1 103 ? 20.256 -7.864 7.993 1.00 53.72 103 ASN A C 1
ATOM 771 O O . ASN A 1 103 ? 21.354 -8.427 8.183 1.00 53.72 103 ASN A O 1
#

Sequence (103 aa):
MGVGFLIDLLLHAGGGAGAALAVAKVPRFEQFSGNAIPIGIGAFVVLSLVHRIFVQWAVTTTLGKALCGLRLVRDDTGGRPTLWRLTKDWLLGVFMMLAVFSN

Radius of gyration: 15.87 Å; Cα contacts (8 Å, |Δi|>4): 109; chains: 1; bounding box: 36×24×50 Å

Foldseek 3Di:
DPQLVVVLLVVLLVQLLVQLCCLCPPPVNVVCNVVSNVSSVVSSLVSSLCQQQVVCQVPQDGPSQVVVVHGHADPPPSHGDDSVVSVVVSVVVVVVVVVVVVD

Mean predicted aligned error: 3.76 Å

pLDDT: mean 93.72, std 6.5, range [53.72, 98.19]